Protein AF-A0A533VH38-F1 (afdb_monomer)

Radius of gyration: 13.4 Å; Cα contacts (8 Å, |Δi|>4): 120; chains: 1; bounding box: 26×39×40 Å

Nearest PDB structures (foldseek):
  7q14-assembly1_BBB  TM=4.206E-01  e=6.368E-01  Klebsiella pneumoniae
  4wmc-assembly3_D  TM=4.047E-01  e=5.615E-01  Klebsiella pneumoniae
  8peb-assembly1_A-2  TM=3.947E-01  e=5.272E-01  Klebsiella pneumoniae
  5haq-assembly1_B  TM=3.663E-01  e=3.848E-01  Klebsiella pneumoniae
  5qab-assembly3_C  TM=3.610E-01  e=5.980E-01  Klebsiella pneumoniae

Secondary structure (DSSP, 8-state):
-----HHHHHHHHHTSTTEEEEEEPPTT-B-TTS-BEEEEEEEETTS-EEEEEEETHHHHHHHHHHHHHHHHHHTTS-----

Mean predicted aligned error: 9.0 Å

pLDDT: mean 74.29, std 14.74, range [36.88, 87.12]

Solvent-accessible surface area (backbone atoms only — not comparable to full-atom values): 4839 Å² total; per-residue (Å²): 133,86,80,72,49,55,54,56,51,50,54,58,51,61,69,41,92,54,44,42,73,77,43,70,52,62,86,83,34,58,45,99,84,73,44,33,39,24,45,37,34,30,41,30,80,88,71,55,74,46,75,47,62,32,53,47,80,48,9,58,53,37,48,53,51,51,51,55,51,45,52,59,60,34,73,79,59,79,76,78,90,131

Sequence (82 aa):
MAYSSSTEVLGQLMRFKDKNIVKISPKNYTLNNGVECCCVGLKSNDGIDFSVQAYGKEARQLHEQATMMATKSNNASLTIPY

Structure (mmCIF, N/CA/C/O backbone):
data_AF-A0A533VH38-F1
#
_entry.id   AF-A0A533VH38-F1
#
loop_
_atom_site.group_PDB
_atom_site.id
_atom_site.type_symbol
_atom_site.label_atom_id
_atom_site.label_alt_id
_atom_site.label_comp_id
_atom_site.label_asym_id
_atom_site.label_entity_id
_atom_site.label_seq_id
_atom_site.pdbx_PDB_ins_code
_atom_site.Cartn_x
_atom_site.Cartn_y
_atom_site.Cartn_z
_atom_site.occupancy
_atom_site.B_iso_or_equiv
_atom_site.auth_seq_id
_atom_site.auth_comp_id
_atom_site.auth_asym_id
_atom_site.auth_atom_id
_atom_site.pdbx_PDB_model_num
ATOM 1 N N . MET A 1 1 ? 2.576 23.108 -10.063 1.00 38.44 1 MET A N 1
ATOM 2 C CA . MET A 1 1 ? 1.722 22.036 -9.510 1.00 38.44 1 MET A CA 1
ATOM 3 C C . MET A 1 1 ? 2.627 21.074 -8.766 1.00 38.44 1 MET A C 1
ATOM 5 O O . MET A 1 1 ? 3.466 20.455 -9.405 1.00 38.44 1 MET A O 1
ATOM 9 N N . ALA A 1 2 ? 2.553 21.044 -7.435 1.00 42.34 2 ALA A N 1
ATOM 10 C CA . ALA A 1 2 ? 3.329 20.099 -6.639 1.00 42.34 2 ALA A CA 1
ATOM 11 C C . ALA A 1 2 ? 2.733 18.702 -6.851 1.00 42.34 2 ALA A C 1
ATOM 13 O O . ALA A 1 2 ? 1.594 18.457 -6.462 1.00 42.34 2 ALA A O 1
ATOM 14 N N . TYR A 1 3 ? 3.465 17.823 -7.533 1.00 46.44 3 TYR A N 1
ATOM 15 C CA . TYR A 1 3 ? 3.137 16.402 -7.577 1.00 46.44 3 TYR A CA 1
ATOM 16 C C . TYR A 1 3 ? 3.456 15.839 -6.194 1.00 46.44 3 TYR A C 1
ATOM 18 O O . TYR A 1 3 ? 4.607 15.528 -5.907 1.00 46.44 3 TYR A O 1
ATOM 26 N N . SER A 1 4 ? 2.463 15.795 -5.308 1.00 61.28 4 SER A N 1
ATOM 27 C CA . SER A 1 4 ? 2.608 15.119 -4.022 1.00 61.28 4 SER A CA 1
ATOM 28 C C . SER A 1 4 ? 2.879 13.644 -4.304 1.00 61.28 4 SER A C 1
ATOM 30 O O . SER A 1 4 ? 2.011 12.961 -4.851 1.00 61.28 4 SER A O 1
ATOM 32 N N . SER A 1 5 ? 4.082 13.157 -3.982 1.00 72.06 5 SER A N 1
ATOM 33 C CA . SER A 1 5 ? 4.384 11.727 -4.123 1.00 72.06 5 SER A CA 1
ATOM 34 C C . SER A 1 5 ? 3.391 10.933 -3.274 1.00 72.0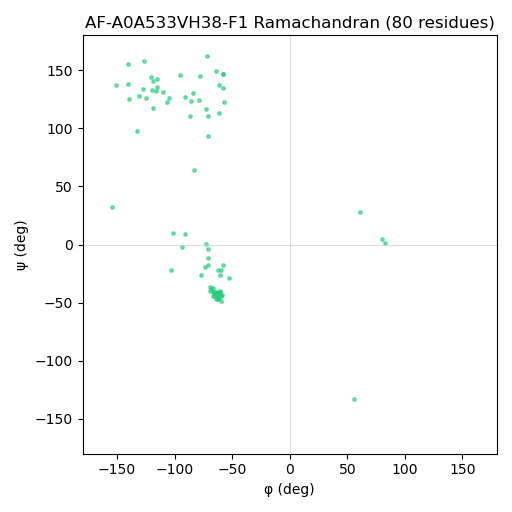6 5 SER A C 1
ATOM 36 O O . SER A 1 5 ? 2.972 11.386 -2.203 1.00 72.06 5 SER A O 1
ATOM 38 N N . SER A 1 6 ? 3.013 9.734 -3.718 1.00 74.56 6 SER A N 1
ATOM 39 C CA . SER A 1 6 ? 2.074 8.870 -2.988 1.00 74.56 6 SER A CA 1
ATOM 40 C C . SER A 1 6 ? 2.506 8.643 -1.530 1.00 74.56 6 SER A C 1
ATOM 42 O O . SER A 1 6 ? 1.674 8.483 -0.640 1.00 74.56 6 SER A O 1
ATOM 44 N N . THR A 1 7 ? 3.814 8.694 -1.274 1.00 77.38 7 THR A N 1
ATOM 45 C CA . THR A 1 7 ? 4.431 8.637 0.059 1.00 77.38 7 THR A CA 1
ATOM 46 C C . THR A 1 7 ? 4.113 9.861 0.930 1.00 77.38 7 THR A C 1
ATOM 48 O O . THR A 1 7 ? 3.729 9.714 2.091 1.00 77.38 7 THR A O 1
ATOM 51 N N . GLU A 1 8 ? 4.188 11.075 0.378 1.00 81.00 8 GLU A N 1
ATOM 52 C CA . GLU A 1 8 ? 3.803 12.309 1.076 1.00 81.00 8 GLU A CA 1
ATOM 53 C C . GLU A 1 8 ? 2.307 12.345 1.383 1.00 81.00 8 GLU A C 1
ATOM 55 O O . GLU A 1 8 ? 1.916 12.710 2.493 1.00 81.00 8 GLU A O 1
ATOM 60 N N . VAL A 1 9 ? 1.472 11.912 0.431 1.00 81.31 9 VAL A N 1
ATOM 61 C CA . VAL A 1 9 ? 0.018 11.817 0.624 1.00 81.31 9 VAL A CA 1
ATOM 62 C C . VAL A 1 9 ? -0.301 10.838 1.752 1.00 81.31 9 VAL A C 1
ATOM 64 O O . VAL A 1 9 ? -1.070 11.168 2.653 1.00 81.31 9 VAL A O 1
ATOM 67 N N . LEU A 1 10 ? 0.332 9.661 1.764 1.00 80.88 10 LEU A N 1
ATOM 68 C CA . LEU A 1 10 ? 0.178 8.692 2.850 1.00 80.88 10 LEU A CA 1
ATOM 69 C C . LEU A 1 10 ? 0.620 9.279 4.200 1.00 80.88 10 LEU A C 1
ATOM 71 O O . LEU A 1 10 ? -0.094 9.139 5.194 1.00 80.88 10 LEU A O 1
ATOM 75 N N . GLY A 1 11 ? 1.754 9.982 4.233 1.00 81.25 11 GLY A N 1
ATOM 76 C CA . GLY A 1 11 ? 2.252 10.653 5.433 1.00 81.25 11 GLY A CA 1
ATOM 77 C C . GLY A 1 11 ? 1.306 11.736 5.956 1.00 81.25 11 GLY A C 1
ATOM 78 O O . GLY A 1 11 ? 1.075 11.818 7.162 1.00 81.25 11 GLY A O 1
ATOM 79 N N . GLN A 1 12 ? 0.709 12.538 5.071 1.00 80.88 12 GLN A N 1
ATOM 80 C CA . GLN A 1 12 ? -0.309 13.519 5.448 1.00 80.88 12 GLN A CA 1
ATOM 81 C C . GLN A 1 12 ? -1.591 12.849 5.943 1.00 80.88 12 GLN A C 1
ATOM 83 O O . GLN A 1 12 ? -2.158 13.297 6.937 1.00 80.88 12 GLN A O 1
ATOM 88 N N . LEU A 1 13 ? -2.034 11.762 5.307 1.00 78.31 13 LEU A N 1
ATOM 89 C CA . LEU A 1 13 ? -3.222 11.022 5.732 1.00 78.31 13 LEU A CA 1
ATOM 90 C C . LEU A 1 13 ? -3.024 10.386 7.116 1.00 78.31 13 LEU A C 1
ATOM 92 O O . LEU A 1 13 ? -3.909 10.479 7.959 1.00 78.31 1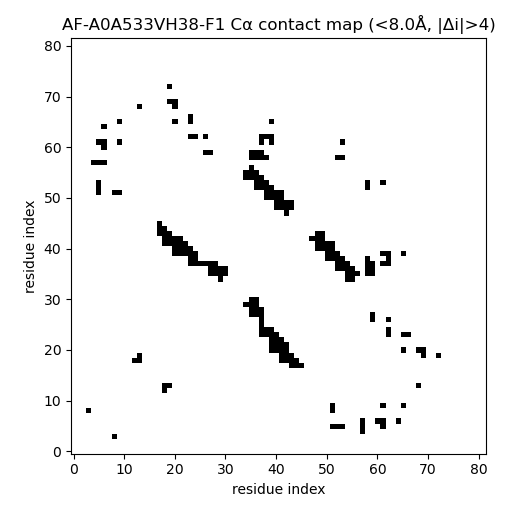3 LEU A O 1
ATOM 96 N N . MET A 1 14 ? -1.848 9.832 7.400 1.00 76.94 14 MET A N 1
ATOM 97 C CA . MET A 1 14 ? -1.525 9.240 8.705 1.00 76.94 14 MET A CA 1
ATOM 98 C C . MET A 1 14 ? -1.349 10.266 9.838 1.00 76.94 14 MET A C 1
ATOM 100 O O . MET A 1 14 ? -1.302 9.883 11.003 1.00 76.94 14 MET A O 1
ATOM 104 N N . ARG A 1 15 ? -1.268 11.573 9.539 1.00 78.88 15 ARG A N 1
ATOM 105 C CA . ARG A 1 15 ? -1.299 12.626 10.575 1.00 78.88 15 ARG A CA 1
ATOM 106 C C . ARG A 1 15 ? -2.689 12.837 11.173 1.00 78.88 15 ARG A C 1
ATOM 108 O O . ARG A 1 15 ? -2.793 13.412 12.255 1.00 78.88 15 ARG A O 1
ATOM 115 N N . PHE A 1 16 ? -3.744 12.399 10.491 1.00 76.06 16 PHE A N 1
ATOM 116 C CA . PHE A 1 16 ? -5.100 12.458 11.024 1.00 76.06 16 PHE A CA 1
ATOM 117 C C . PHE A 1 16 ? -5.305 11.301 12.010 1.00 76.06 16 PHE A C 1
ATOM 119 O O . PHE A 1 16 ? -5.100 10.144 11.653 1.00 76.06 16 PHE A O 1
ATOM 126 N N . LYS A 1 17 ? -5.712 11.619 13.248 1.00 65.19 17 LYS A N 1
ATOM 127 C CA . LYS A 1 17 ? -5.832 10.654 14.358 1.00 65.19 17 LYS A CA 1
ATOM 128 C C . LYS A 1 17 ? -6.813 9.505 14.096 1.00 65.19 17 LYS A C 1
ATOM 130 O O . LYS A 1 17 ? -6.671 8.453 14.704 1.00 65.19 17 LYS A O 1
ATOM 135 N N . ASP 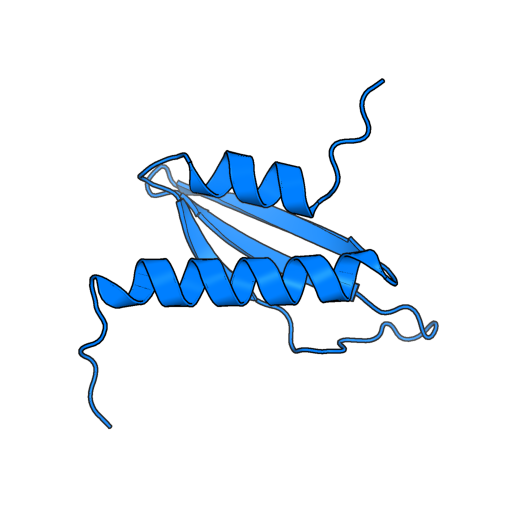A 1 18 ? -7.759 9.690 13.183 1.00 69.69 18 ASP A N 1
ATOM 136 C CA . ASP A 1 18 ? -8.853 8.747 12.933 1.00 69.69 18 ASP A CA 1
ATOM 137 C C . ASP A 1 18 ? -8.643 7.868 11.698 1.00 69.69 18 ASP A C 1
ATOM 139 O O . ASP A 1 18 ? -9.581 7.196 11.268 1.00 69.69 18 ASP A O 1
ATOM 143 N N . LYS A 1 19 ? -7.447 7.886 11.095 1.00 72.56 19 LYS A N 1
ATOM 144 C CA . LYS A 1 19 ? -7.137 7.105 9.892 1.00 72.56 19 LYS A CA 1
ATOM 145 C C . LYS A 1 19 ? -6.246 5.931 10.244 1.00 72.56 19 LYS A C 1
ATOM 147 O O . LYS A 1 19 ? -5.137 6.113 10.736 1.00 72.56 19 LYS A O 1
ATOM 152 N N . ASN A 1 20 ? -6.703 4.726 9.927 1.00 78.19 20 ASN A N 1
ATOM 153 C CA . ASN A 1 20 ? -5.925 3.512 10.117 1.00 78.19 20 ASN A CA 1
ATOM 154 C C . ASN A 1 20 ? -5.686 2.811 8.781 1.00 78.19 20 ASN A C 1
ATOM 156 O O . ASN A 1 20 ? -6.578 2.737 7.934 1.00 78.19 20 ASN A O 1
ATOM 160 N N . ILE A 1 21 ? -4.483 2.271 8.591 1.00 82.56 21 ILE A N 1
ATOM 161 C CA . ILE A 1 21 ? -4.197 1.416 7.438 1.00 82.56 21 ILE A CA 1
ATOM 162 C C . ILE A 1 21 ? -4.907 0.084 7.668 1.00 82.56 21 ILE A C 1
ATOM 164 O O . ILE A 1 21 ? -4.602 -0.634 8.617 1.00 82.56 21 ILE A O 1
ATOM 168 N N . VAL A 1 22 ? -5.856 -0.242 6.796 1.00 82.56 22 VAL A N 1
ATOM 169 C CA . VAL A 1 22 ? -6.646 -1.481 6.875 1.00 82.56 22 VAL A CA 1
ATOM 170 C C . VAL A 1 22 ? -6.186 -2.530 5.876 1.00 82.56 22 VAL A C 1
ATOM 172 O O . VAL A 1 22 ? -6.447 -3.715 6.061 1.00 82.56 22 VAL A O 1
ATOM 175 N N . LYS A 1 23 ? -5.511 -2.112 4.801 1.00 83.00 23 LYS A N 1
ATOM 176 C CA . LYS A 1 23 ? -5.051 -3.026 3.758 1.00 83.00 23 LYS A CA 1
ATOM 177 C C . LYS A 1 23 ? -3.7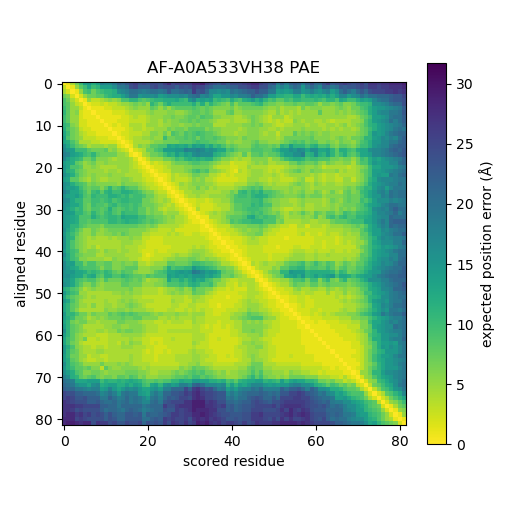90 -2.501 3.095 1.00 83.00 23 LYS A C 1
ATOM 179 O O . LYS A 1 23 ? -3.707 -1.328 2.751 1.00 83.00 23 LYS A O 1
ATOM 184 N N . ILE A 1 24 ? -2.835 -3.390 2.864 1.00 83.56 24 ILE A N 1
ATOM 185 C CA . ILE A 1 24 ? -1.628 -3.114 2.085 1.00 83.56 24 ILE A CA 1
ATOM 186 C C . ILE A 1 24 ? -1.543 -4.199 1.014 1.00 83.56 24 ILE A C 1
ATOM 188 O O . ILE A 1 24 ? -1.776 -5.375 1.295 1.00 83.56 24 ILE A O 1
ATOM 192 N N . SER A 1 25 ? -1.277 -3.802 -0.227 1.00 80.31 25 SER A N 1
ATOM 193 C CA . SER A 1 25 ? -1.041 -4.751 -1.319 1.00 80.31 25 SER A CA 1
ATOM 194 C C . SER A 1 25 ? 0.223 -5.565 -1.055 1.00 80.31 25 SER A C 1
ATOM 196 O O . SER A 1 25 ? 1.150 -5.037 -0.444 1.00 80.31 25 SER A O 1
ATOM 198 N N . PRO A 1 26 ? 0.302 -6.821 -1.522 1.00 77.56 26 PRO A N 1
ATOM 199 C CA . PRO A 1 26 ? 1.480 -7.644 -1.299 1.00 77.56 26 PRO A CA 1
ATOM 200 C C . PRO A 1 26 ? 2.746 -6.990 -1.865 1.00 77.56 26 PRO A C 1
ATOM 202 O O . PRO A 1 26 ? 2.721 -6.298 -2.888 1.00 77.56 26 PRO A O 1
ATOM 205 N N . LYS A 1 27 ? 3.870 -7.219 -1.183 1.00 73.69 27 LYS A N 1
ATOM 206 C CA . LYS A 1 27 ? 5.186 -6.737 -1.607 1.00 73.69 27 LYS A CA 1
ATOM 207 C C . LYS A 1 27 ? 5.506 -7.264 -3.009 1.00 73.69 27 LYS A C 1
ATOM 209 O O . LYS A 1 27 ? 5.330 -8.451 -3.267 1.00 73.69 27 LYS A O 1
ATOM 214 N N . ASN A 1 28 ? 6.002 -6.388 -3.885 1.00 75.88 28 ASN A N 1
ATOM 215 C CA . ASN A 1 28 ? 6.298 -6.682 -5.296 1.00 75.88 28 ASN A CA 1
ATOM 216 C C . ASN A 1 28 ? 5.070 -7.119 -6.116 1.00 75.88 28 ASN A C 1
ATOM 218 O O . ASN A 1 28 ? 5.196 -7.872 -7.084 1.00 75.88 28 ASN A O 1
ATOM 222 N N . TYR A 1 29 ? 3.869 -6.667 -5.739 1.00 80.75 29 TYR A N 1
ATOM 223 C CA . TYR A 1 29 ? 2.703 -6.859 -6.589 1.00 80.75 29 TYR A CA 1
ATOM 224 C C . TYR A 1 29 ? 2.968 -6.234 -7.961 1.00 80.75 29 TYR A C 1
ATOM 226 O O . TYR A 1 29 ? 3.307 -5.057 -8.072 1.00 80.75 29 TYR A O 1
ATOM 234 N N . THR A 1 30 ? 2.861 -7.054 -9.000 1.00 85.19 30 THR A N 1
ATOM 235 C CA . THR A 1 30 ? 3.171 -6.666 -10.374 1.00 85.19 30 THR A CA 1
ATOM 236 C C . THR A 1 30 ? 1.914 -6.840 -11.208 1.00 85.19 30 THR A C 1
ATOM 238 O O . THR A 1 30 ? 1.227 -7.856 -11.113 1.00 85.19 30 THR A O 1
ATOM 241 N N . LEU A 1 31 ? 1.590 -5.830 -12.003 1.00 83.00 31 LEU A N 1
ATOM 242 C CA . LEU A 1 31 ? 0.488 -5.879 -12.952 1.00 83.00 31 LEU A CA 1
ATOM 243 C C . LEU A 1 31 ? 0.839 -6.801 -14.130 1.00 83.00 31 LEU A C 1
ATOM 245 O O . LEU A 1 31 ? 2.009 -7.059 -14.409 1.00 83.00 31 LEU A O 1
ATOM 249 N N . ASN A 1 32 ? -0.173 -7.240 -14.882 1.00 83.56 32 ASN A N 1
ATOM 250 C CA . ASN A 1 32 ? 0.008 -8.120 -16.050 1.00 83.56 32 ASN A CA 1
ATOM 251 C C . ASN A 1 32 ? 0.929 -7.533 -17.139 1.00 83.56 32 ASN A C 1
ATOM 253 O O . ASN A 1 32 ? 1.420 -8.263 -17.991 1.00 83.56 32 ASN A O 1
ATOM 257 N N . ASN A 1 33 ? 1.166 -6.219 -17.116 1.00 84.31 33 ASN A N 1
ATOM 258 C CA . ASN A 1 33 ? 2.079 -5.508 -18.012 1.00 84.31 33 ASN A CA 1
ATOM 259 C C . ASN A 1 33 ? 3.520 -5.390 -17.463 1.00 84.31 33 ASN A C 1
ATOM 261 O O . ASN A 1 33 ? 4.319 -4.650 -18.028 1.00 84.31 33 ASN A O 1
ATOM 265 N N . GLY A 1 34 ? 3.852 -6.071 -16.360 1.00 83.31 34 GLY A N 1
ATOM 266 C CA . GLY A 1 34 ? 5.181 -6.043 -15.739 1.00 83.31 34 GLY A CA 1
ATOM 267 C C . GLY A 1 34 ? 5.454 -4.821 -14.856 1.00 83.31 34 GLY A C 1
ATOM 268 O O . GLY A 1 34 ? 6.566 -4.672 -14.354 1.00 83.31 34 GLY A O 1
ATOM 269 N N . VAL A 1 35 ? 4.468 -3.943 -14.645 1.00 84.56 35 VAL A N 1
ATOM 270 C CA . VAL A 1 35 ? 4.626 -2.743 -13.813 1.00 84.56 35 VAL A CA 1
ATOM 271 C C . VAL A 1 35 ? 4.362 -3.076 -12.347 1.00 84.56 35 VAL A C 1
ATOM 273 O O . VAL A 1 35 ? 3.279 -3.542 -11.992 1.00 84.56 35 VAL A O 1
ATOM 276 N N . GLU A 1 36 ? 5.335 -2.796 -11.480 1.00 85.25 36 GLU A N 1
ATOM 277 C CA . GLU A 1 36 ? 5.153 -2.879 -10.027 1.00 85.25 36 GLU A CA 1
ATOM 278 C C . GLU A 1 36 ? 4.070 -1.896 -9.569 1.00 85.25 36 GLU A C 1
ATOM 280 O O . GLU A 1 36 ? 4.020 -0.749 -10.009 1.00 85.25 36 GLU A O 1
ATOM 285 N N . CYS A 1 37 ? 3.192 -2.331 -8.675 1.00 84.62 37 CYS A N 1
ATOM 286 C CA . CYS A 1 37 ? 2.077 -1.546 -8.172 1.00 84.62 37 CYS A CA 1
ATOM 287 C C . CYS A 1 37 ? 1.905 -1.798 -6.677 1.00 84.62 37 CYS A C 1
ATOM 289 O O . CYS A 1 37 ? 1.964 -2.931 -6.210 1.00 84.62 37 CYS A O 1
ATOM 291 N N . CYS A 1 38 ? 1.640 -0.746 -5.911 1.00 85.75 38 CYS A N 1
ATOM 292 C CA . CYS A 1 38 ? 1.271 -0.860 -4.509 1.00 85.75 38 CYS A CA 1
ATOM 293 C C . CYS A 1 38 ? 0.024 -0.024 -4.250 1.00 85.75 38 CYS A C 1
ATOM 295 O O . CYS A 1 38 ? -0.004 1.159 -4.581 1.00 85.75 38 CYS A O 1
ATOM 297 N N . CYS A 1 39 ? -0.991 -0.638 -3.643 1.00 85.69 39 CYS A N 1
ATOM 298 C CA . CYS A 1 39 ? -2.160 0.054 -3.112 1.00 85.69 39 CYS A CA 1
ATOM 299 C C . CYS A 1 39 ? -2.212 -0.091 -1.594 1.00 85.69 39 CYS A C 1
ATOM 301 O O . CYS A 1 39 ? -2.069 -1.197 -1.062 1.00 85.69 39 CYS A O 1
ATOM 303 N N . VAL A 1 40 ? -2.492 1.016 -0.921 1.00 85.00 40 VAL A N 1
ATOM 304 C CA . VAL A 1 40 ? -2.685 1.113 0.522 1.00 85.00 40 VAL A CA 1
ATOM 305 C C . VAL A 1 40 ? -4.101 1.615 0.765 1.00 85.00 40 VAL A C 1
ATOM 307 O O . VAL A 1 40 ? -4.459 2.709 0.335 1.00 85.00 40 VAL A O 1
ATOM 310 N N . GLY A 1 41 ? -4.909 0.797 1.428 1.00 84.81 41 GLY A N 1
ATOM 311 C CA . GLY A 1 41 ? -6.246 1.143 1.887 1.00 84.81 41 GLY A CA 1
ATOM 312 C C . GLY A 1 41 ? -6.192 1.708 3.301 1.00 84.81 41 GLY A C 1
ATOM 313 O O . GLY A 1 41 ? -5.648 1.084 4.216 1.00 84.81 41 GLY A O 1
ATOM 314 N N . LEU A 1 42 ? -6.782 2.880 3.470 1.00 84.06 42 LEU A N 1
ATOM 315 C CA . LEU A 1 42 ? -6.926 3.609 4.718 1.00 84.06 42 LEU A CA 1
ATOM 316 C C . LEU A 1 42 ? -8.415 3.715 5.026 1.00 84.06 42 LEU A C 1
ATOM 318 O O . LEU A 1 42 ? -9.192 4.126 4.169 1.00 84.06 42 LEU A O 1
ATOM 322 N N . LYS A 1 43 ? -8.800 3.401 6.255 1.00 82.81 43 LYS A N 1
ATOM 323 C CA . LYS A 1 43 ? -10.163 3.605 6.734 1.00 82.81 43 LYS A CA 1
ATOM 324 C C . LYS A 1 43 ? -10.171 4.724 7.755 1.00 82.81 43 LYS A C 1
ATOM 326 O O . LYS A 1 43 ? -9.350 4.712 8.675 1.00 82.81 43 LYS A O 1
ATOM 331 N N . SER A 1 44 ? -11.085 5.672 7.582 1.00 79.81 44 SER A N 1
ATOM 332 C CA . SER A 1 44 ? -11.340 6.708 8.582 1.00 79.81 44 SER A CA 1
ATOM 333 C C . SER A 1 44 ? -12.502 6.297 9.479 1.00 79.81 44 SER A C 1
ATOM 335 O O . SER A 1 44 ? -13.460 5.688 9.003 1.00 79.81 44 SER A O 1
ATOM 337 N N . ASN A 1 45 ? -12.457 6.668 10.758 1.00 71.88 45 ASN A N 1
ATOM 338 C CA . ASN A 1 45 ? -13.572 6.443 11.688 1.00 71.88 45 ASN A CA 1
ATOM 339 C C . ASN A 1 45 ? -14.856 7.198 11.276 1.00 71.88 45 ASN A C 1
ATOM 341 O O . ASN A 1 45 ? -15.961 6.786 11.603 1.00 71.88 45 ASN A O 1
ATOM 345 N N . ASP A 1 46 ? -14.698 8.258 10.478 1.00 71.50 46 ASP A N 1
ATOM 346 C CA . ASP A 1 46 ? -15.777 9.039 9.855 1.00 71.50 46 ASP A CA 1
ATOM 347 C C . ASP A 1 46 ? -16.481 8.301 8.691 1.00 71.50 46 ASP A C 1
ATOM 349 O O . ASP A 1 46 ? -17.375 8.833 8.045 1.00 71.50 46 ASP A O 1
ATOM 353 N N . GLY A 1 47 ? -16.063 7.068 8.374 1.00 68.31 47 GLY A N 1
ATOM 354 C CA . GLY A 1 47 ? -16.629 6.267 7.282 1.00 68.31 47 GLY A CA 1
ATOM 355 C C . GLY A 1 47 ? -16.069 6.592 5.895 1.00 68.31 47 GLY A C 1
ATOM 356 O O . GLY A 1 47 ? -16.468 5.965 4.918 1.00 68.31 47 GLY A O 1
ATOM 357 N N . ILE A 1 48 ? -15.123 7.531 5.794 1.00 74.12 48 ILE A N 1
ATOM 358 C CA . ILE A 1 48 ? -14.443 7.852 4.535 1.00 74.12 48 ILE A CA 1
ATOM 359 C C . ILE A 1 48 ? -13.238 6.924 4.346 1.00 74.12 48 ILE A C 1
ATOM 361 O O . ILE A 1 48 ? -12.221 7.039 5.045 1.00 74.12 48 ILE A O 1
ATOM 365 N N . ASP A 1 49 ? -13.347 6.023 3.375 1.00 81.38 49 ASP A N 1
ATOM 366 C CA . ASP A 1 49 ? -12.254 5.163 2.931 1.00 81.38 49 ASP A CA 1
ATOM 367 C C . ASP A 1 49 ? -11.371 5.899 1.911 1.00 81.38 49 ASP A C 1
ATOM 369 O O . ASP A 1 49 ? -11.849 6.474 0.933 1.00 81.38 49 ASP A O 1
ATOM 373 N N . PHE A 1 50 ? -10.059 5.872 2.132 1.00 80.00 50 PHE A N 1
ATOM 374 C CA . PHE A 1 50 ? -9.060 6.437 1.230 1.00 80.00 50 PHE A CA 1
ATOM 375 C C . PHE A 1 50 ? -8.188 5.316 0.670 1.00 80.00 50 PHE A C 1
ATOM 377 O O . PHE A 1 50 ? -7.807 4.389 1.381 1.00 80.00 50 PHE A O 1
ATOM 384 N N . SER A 1 51 ? -7.803 5.422 -0.597 1.00 82.88 51 SER A N 1
ATOM 385 C CA . SER A 1 51 ? -6.822 4.521 -1.198 1.00 82.88 51 SER A CA 1
ATOM 386 C C . SER A 1 51 ? -5.681 5.319 -1.802 1.00 82.88 51 SER A C 1
ATOM 388 O O . SER A 1 51 ? -5.911 6.191 -2.638 1.00 82.88 51 SER A O 1
ATOM 390 N N . VAL A 1 52 ? -4.455 4.996 -1.4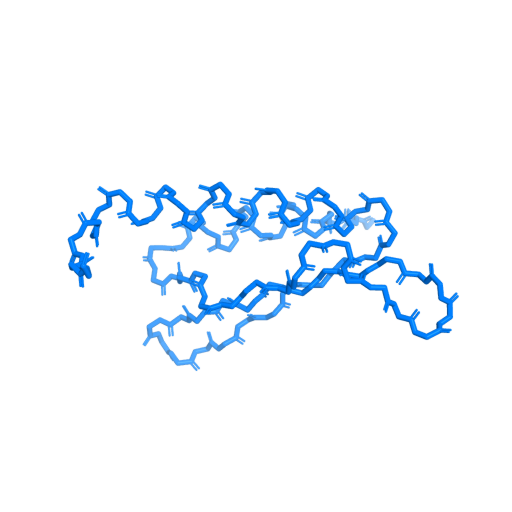06 1.00 84.88 52 VAL A N 1
ATOM 391 C CA . VAL A 1 52 ? -3.243 5.550 -2.009 1.00 84.88 52 VAL A CA 1
ATOM 392 C C . VAL A 1 52 ? -2.627 4.478 -2.890 1.00 84.88 52 VAL A C 1
ATOM 394 O O . VAL A 1 52 ? -2.384 3.362 -2.432 1.00 84.88 52 VAL A O 1
ATOM 397 N N . GLN A 1 53 ? -2.379 4.808 -4.152 1.00 86.19 53 GLN A N 1
ATOM 398 C CA . GLN A 1 53 ? -1.750 3.912 -5.113 1.00 86.19 53 GLN A CA 1
ATOM 399 C C . GLN A 1 53 ? -0.461 4.534 -5.648 1.00 86.19 53 GLN A C 1
ATOM 401 O O . GLN A 1 53 ? -0.359 5.751 -5.815 1.00 86.19 53 GLN A O 1
ATOM 406 N N . ALA A 1 54 ? 0.530 3.689 -5.895 1.00 85.00 54 ALA A N 1
ATOM 407 C CA . ALA A 1 54 ? 1.776 4.052 -6.548 1.00 85.00 54 ALA A CA 1
ATOM 408 C C . ALA A 1 54 ? 2.214 2.945 -7.506 1.00 85.00 54 ALA A C 1
ATOM 410 O O . ALA A 1 54 ? 1.875 1.774 -7.312 1.00 85.00 54 ALA A O 1
ATOM 411 N N . TYR A 1 55 ? 3.007 3.324 -8.506 1.00 85.88 55 TYR A N 1
ATOM 412 C CA . TYR A 1 55 ? 3.510 2.425 -9.540 1.00 85.88 55 TYR A CA 1
ATOM 413 C C . TYR A 1 55 ? 5.035 2.508 -9.665 1.00 85.88 55 TYR A C 1
ATOM 415 O O . TYR A 1 55 ? 5.664 3.490 -9.265 1.00 85.88 55 TYR A O 1
ATOM 423 N N . GLY A 1 56 ? 5.642 1.462 -10.223 1.00 84.31 56 GLY A N 1
ATOM 424 C CA . GLY A 1 56 ? 7.080 1.360 -10.445 1.00 84.31 56 GLY A CA 1
ATOM 425 C C . GLY A 1 56 ? 7.884 1.545 -9.157 1.00 84.31 56 GLY A C 1
ATOM 426 O O . GLY A 1 56 ? 7.554 1.002 -8.105 1.00 84.31 56 GLY A O 1
ATOM 427 N N . LYS A 1 57 ? 8.933 2.370 -9.220 1.00 83.44 57 LYS A N 1
ATOM 428 C CA . LYS A 1 5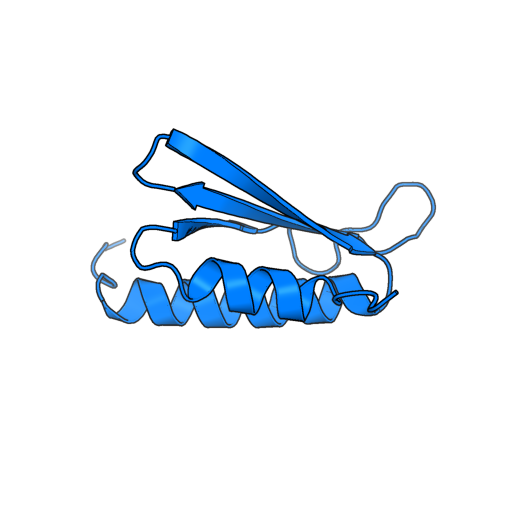7 ? 9.836 2.622 -8.083 1.00 83.44 57 LYS A CA 1
ATOM 429 C C . LYS A 1 57 ? 9.132 3.234 -6.864 1.00 83.44 57 LYS A C 1
ATOM 431 O O . LYS A 1 57 ? 9.598 3.057 -5.739 1.00 83.44 57 LYS A O 1
ATOM 436 N N . GLU A 1 58 ? 8.027 3.952 -7.058 1.00 83.25 58 GLU A N 1
ATOM 437 C CA . GLU A 1 58 ? 7.251 4.530 -5.954 1.00 83.25 58 GLU A CA 1
ATOM 438 C C . GLU A 1 58 ? 6.390 3.481 -5.241 1.00 83.25 58 GLU A C 1
ATOM 440 O O . GLU A 1 58 ? 6.153 3.610 -4.041 1.00 83.25 58 GLU A O 1
ATOM 445 N N . ALA A 1 59 ? 5.991 2.400 -5.923 1.00 84.81 59 ALA A N 1
ATOM 446 C CA . ALA A 1 59 ? 5.218 1.311 -5.323 1.00 84.81 59 ALA A CA 1
ATOM 447 C C . ALA A 1 59 ? 5.961 0.661 -4.148 1.00 84.81 59 ALA A C 1
ATOM 449 O O . ALA A 1 59 ? 5.386 0.426 -3.084 1.00 84.81 59 ALA A O 1
ATOM 450 N N . ARG A 1 60 ? 7.262 0.417 -4.321 1.00 84.06 60 ARG A N 1
ATOM 451 C CA . ARG A 1 60 ? 8.109 -0.176 -3.283 1.00 84.06 60 ARG A CA 1
ATOM 452 C C . ARG A 1 60 ? 8.258 0.742 -2.067 1.00 84.06 60 ARG A C 1
ATOM 454 O O . ARG A 1 60 ? 8.084 0.290 -0.939 1.00 84.06 60 ARG A O 1
ATOM 461 N N . GLN A 1 61 ? 8.483 2.034 -2.303 1.00 87.12 61 GLN A N 1
ATOM 462 C CA . GLN A 1 61 ? 8.595 3.041 -1.242 1.00 87.12 61 GLN A CA 1
ATOM 463 C C . GLN A 1 61 ? 7.280 3.202 -0.467 1.00 87.12 61 GLN A C 1
ATOM 465 O O . GLN A 1 61 ? 7.290 3.252 0.764 1.00 87.12 61 GLN A O 1
ATOM 470 N N . LEU A 1 62 ? 6.146 3.220 -1.177 1.00 85.31 62 LEU A N 1
ATOM 471 C CA . LEU A 1 62 ? 4.818 3.291 -0.572 1.00 85.31 62 LEU A CA 1
ATOM 472 C C . LEU A 1 62 ? 4.539 2.065 0.308 1.00 85.31 62 LEU A C 1
ATOM 474 O O . LEU A 1 62 ? 4.061 2.219 1.430 1.00 85.31 62 LEU A O 1
ATOM 478 N N . HIS A 1 63 ? 4.883 0.863 -0.164 1.00 86.31 63 HIS A N 1
ATOM 479 C CA . HIS A 1 63 ? 4.736 -0.367 0.615 1.00 86.31 63 HIS A CA 1
ATOM 480 C C . HIS A 1 63 ? 5.553 -0.318 1.912 1.00 86.31 63 HIS A C 1
ATOM 482 O O . HIS A 1 63 ? 5.041 -0.649 2.983 1.00 86.31 63 HIS A O 1
ATOM 488 N N . GLU A 1 64 ? 6.830 0.063 1.831 1.00 86.44 64 GLU A N 1
ATOM 489 C CA . GLU A 1 64 ? 7.720 0.128 2.996 1.00 86.44 64 GLU A CA 1
ATOM 490 C C . GLU A 1 64 ? 7.216 1.141 4.029 1.00 86.44 64 GLU A C 1
ATOM 492 O O . GLU A 1 64 ? 7.074 0.792 5.202 1.00 86.44 64 GLU A O 1
ATOM 497 N N . GLN A 1 65 ? 6.840 2.349 3.598 1.00 85.44 65 GLN A N 1
ATOM 498 C CA . GLN A 1 65 ? 6.276 3.356 4.498 1.00 85.44 65 GLN A CA 1
ATOM 499 C C . GLN A 1 65 ? 4.948 2.917 5.119 1.00 85.44 65 GLN A C 1
ATOM 501 O O . GLN A 1 65 ? 4.783 3.030 6.334 1.00 85.44 65 GLN A O 1
ATOM 506 N N . ALA A 1 66 ? 4.022 2.376 4.324 1.00 84.31 66 ALA A N 1
ATOM 507 C CA . ALA A 1 66 ? 2.741 1.889 4.827 1.00 84.31 66 ALA A CA 1
ATOM 508 C C . ALA A 1 66 ? 2.921 0.765 5.847 1.00 84.31 66 ALA A C 1
ATOM 510 O O . ALA A 1 66 ? 2.256 0.759 6.879 1.00 84.31 66 ALA A O 1
ATOM 511 N N . THR A 1 67 ? 3.863 -0.148 5.603 1.00 84.75 67 THR A N 1
ATOM 512 C CA .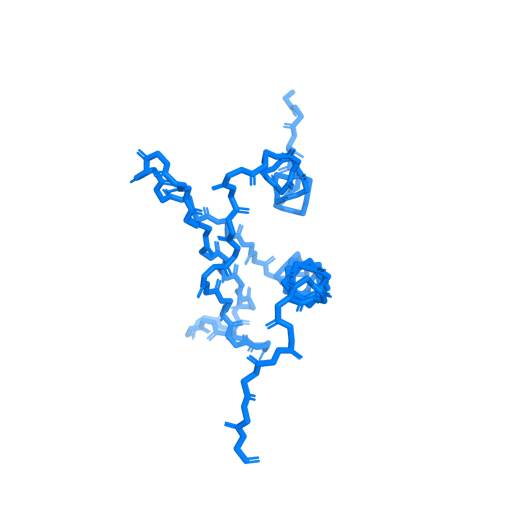 THR A 1 67 ? 4.187 -1.231 6.540 1.00 84.75 67 THR A CA 1
ATOM 513 C C . THR A 1 67 ? 4.752 -0.669 7.844 1.00 84.75 67 THR A C 1
ATOM 515 O O . THR A 1 67 ? 4.289 -1.038 8.919 1.00 84.75 67 THR A O 1
ATOM 518 N N . MET A 1 68 ? 5.703 0.270 7.778 1.00 84.19 68 MET A N 1
ATOM 519 C CA . MET A 1 68 ? 6.265 0.912 8.974 1.00 84.19 68 MET A CA 1
ATOM 520 C C . MET A 1 68 ? 5.197 1.659 9.782 1.00 84.19 68 MET A C 1
ATOM 522 O O . MET A 1 68 ? 5.171 1.568 11.009 1.00 84.19 68 MET A O 1
ATOM 526 N N . MET A 1 69 ? 4.299 2.377 9.106 1.00 81.38 69 MET A N 1
ATOM 527 C CA . MET A 1 69 ? 3.212 3.122 9.742 1.00 81.38 69 MET A CA 1
ATOM 528 C C . MET A 1 69 ? 2.151 2.195 10.346 1.00 81.38 69 MET A C 1
ATOM 530 O O . MET A 1 69 ? 1.716 2.429 11.473 1.00 81.38 69 MET A O 1
ATOM 534 N N . ALA A 1 70 ? 1.797 1.105 9.661 1.00 75.19 70 ALA A N 1
ATOM 535 C CA . ALA A 1 70 ? 0.880 0.091 10.176 1.00 75.19 70 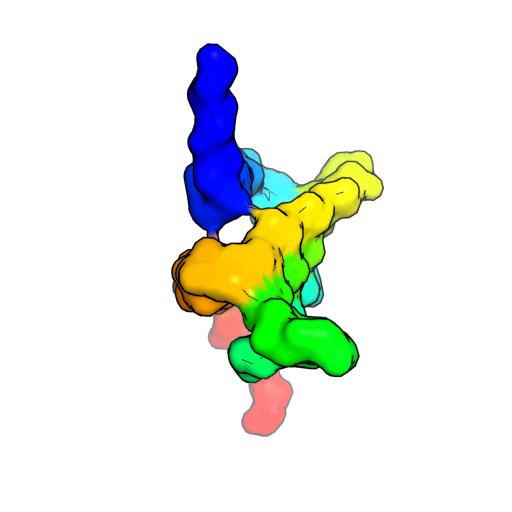ALA A CA 1
ATOM 536 C C . ALA A 1 70 ? 1.448 -0.616 11.418 1.00 75.19 70 ALA A C 1
ATOM 538 O O . ALA A 1 70 ? 0.720 -0.814 12.392 1.00 75.19 70 ALA A O 1
ATOM 539 N N . THR A 1 71 ? 2.748 -0.931 11.432 1.00 69.69 71 THR A N 1
ATOM 540 C CA . THR A 1 71 ? 3.435 -1.523 12.595 1.00 69.69 71 THR A CA 1
ATOM 541 C C . THR A 1 71 ? 3.568 -0.532 13.753 1.00 69.69 71 THR A C 1
ATOM 543 O O . THR A 1 71 ? 3.428 -0.914 14.914 1.00 69.69 71 THR A O 1
ATOM 546 N N . LYS A 1 72 ? 3.799 0.756 13.465 1.00 62.84 72 LYS A N 1
ATOM 547 C CA . LYS A 1 72 ? 3.862 1.811 14.489 1.00 62.84 72 LYS A CA 1
ATOM 548 C C . LYS A 1 72 ? 2.494 2.072 15.126 1.00 62.84 72 LYS A C 1
ATOM 550 O O . LYS A 1 72 ? 2.434 2.254 16.337 1.00 62.84 72 LYS A O 1
ATOM 555 N N . SER A 1 73 ? 1.417 2.024 14.339 1.00 55.34 73 SER A N 1
ATOM 556 C CA . SER A 1 73 ? 0.036 2.072 14.844 1.00 55.34 73 SER A CA 1
ATOM 557 C C . SER A 1 73 ? -0.310 0.815 15.659 1.00 55.34 73 SER A C 1
ATOM 559 O O . SER A 1 73 ? -0.917 0.901 16.722 1.00 55.34 73 SER A O 1
ATOM 561 N N . ASN A 1 74 ? 0.183 -0.358 15.237 1.00 44.31 74 ASN A N 1
ATOM 562 C CA . ASN A 1 74 ? 0.005 -1.613 15.971 1.00 44.31 74 ASN A CA 1
ATOM 563 C C . ASN A 1 74 ? 0.814 -1.707 17.270 1.00 44.31 74 ASN A C 1
ATOM 565 O O . ASN A 1 74 ? 0.444 -2.502 18.118 1.00 44.31 74 ASN A O 1
ATOM 569 N N . ASN A 1 75 ? 1.857 -0.907 17.514 1.00 40.28 75 ASN A N 1
ATOM 570 C CA . ASN A 1 75 ? 2.506 -0.907 18.837 1.00 40.28 75 ASN A CA 1
ATOM 571 C C . AS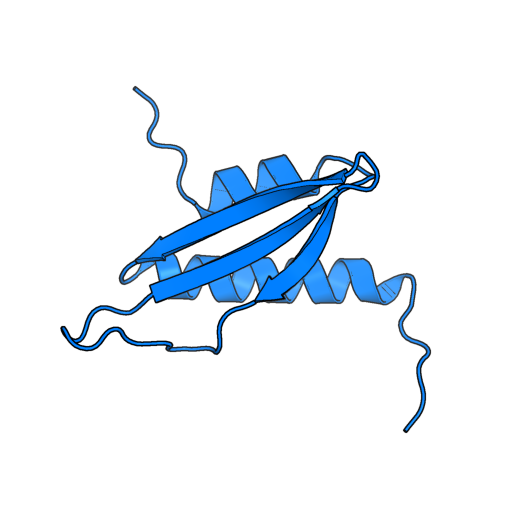N A 1 75 ? 1.647 -0.259 19.945 1.00 40.28 75 ASN A C 1
ATOM 573 O O . ASN A 1 75 ? 2.021 -0.313 21.111 1.00 40.28 75 ASN A O 1
ATOM 577 N N . ALA A 1 76 ? 0.478 0.299 19.608 1.00 42.84 76 ALA A N 1
ATOM 578 C CA . ALA A 1 76 ? -0.560 0.644 20.579 1.00 42.84 76 ALA A CA 1
ATOM 579 C C . ALA A 1 76 ? -1.617 -0.470 20.763 1.00 42.84 76 ALA A C 1
ATOM 581 O O . ALA A 1 76 ? -2.529 -0.318 21.573 1.00 42.84 76 ALA A O 1
ATOM 582 N N . SER A 1 77 ? -1.541 -1.586 20.025 1.00 43.22 77 SER A N 1
ATOM 583 C CA . SER A 1 77 ? -2.506 -2.702 20.104 1.00 43.22 77 SER A CA 1
ATOM 584 C C . SER A 1 77 ? -1.922 -4.060 19.677 1.00 43.22 77 SER A C 1
ATOM 586 O O . SER A 1 77 ? -2.640 -4.913 19.161 1.00 43.22 77 SER A O 1
ATOM 588 N N . LEU A 1 78 ? -0.629 -4.308 19.912 1.00 44.47 78 LEU A N 1
ATOM 589 C CA . LEU A 1 78 ? 0.002 -5.609 19.664 1.00 44.47 78 LEU A CA 1
ATOM 590 C C . LEU A 1 78 ? -0.257 -6.528 20.862 1.00 44.47 78 LEU A C 1
ATOM 592 O O . LEU A 1 78 ? 0.628 -6.946 21.600 1.00 44.47 78 LEU A O 1
ATOM 596 N N . THR A 1 79 ? -1.533 -6.827 21.064 1.00 42.00 79 THR A N 1
ATOM 597 C CA . THR A 1 79 ? -1.962 -8.073 21.682 1.00 42.00 79 THR A CA 1
ATOM 598 C C . THR A 1 79 ? -3.071 -8.622 20.807 1.00 42.00 79 THR A C 1
ATOM 600 O O . THR A 1 79 ? -4.220 -8.219 20.927 1.00 42.00 79 THR A O 1
ATOM 603 N N . ILE A 1 80 ? -2.725 -9.552 19.923 1.00 41.38 80 ILE A N 1
ATOM 604 C CA . ILE A 1 80 ? -3.621 -10.665 19.631 1.00 41.38 80 ILE A CA 1
ATOM 605 C C . ILE A 1 80 ? -2.779 -11.937 19.501 1.00 41.38 80 ILE A C 1
ATOM 607 O O . ILE A 1 80 ? -1.803 -11.940 18.747 1.00 41.38 80 ILE A O 1
ATOM 611 N N . PRO A 1 81 ? -3.119 -12.974 20.282 1.00 40.91 81 PRO A N 1
ATOM 612 C CA . PRO A 1 81 ? -2.405 -14.236 20.335 1.00 40.91 81 PRO A CA 1
ATOM 613 C C . PRO A 1 81 ? -2.753 -15.104 19.125 1.00 40.91 81 PRO A C 1
ATOM 615 O O . PRO A 1 81 ? -3.904 -15.129 18.685 1.00 40.91 81 PRO A O 1
ATOM 618 N N . TYR A 1 82 ? -1.763 -15.856 18.659 1.00 36.88 82 TYR A N 1
ATOM 619 C CA . TYR A 1 82 ? -1.947 -17.215 18.162 1.00 36.88 82 TYR A CA 1
ATOM 620 C C . TYR A 1 82 ? -0.901 -18.091 18.841 1.00 36.88 82 TYR A C 1
ATOM 622 O O . TYR A 1 82 ? 0.274 -17.657 18.873 1.00 36.88 82 TYR A O 1
#

Foldseek 3Di:
DDPCQLLNVVVVQLVDPFKAFPDWDDAQDADPVRKGKIKTWIAGPVRDIDIRMDIHPSRNVNRVSNVVSNVVVCVVPPDDDD